Protein AF-A0AAN0LZ33-F1 (afdb_monomer_lite)

Radius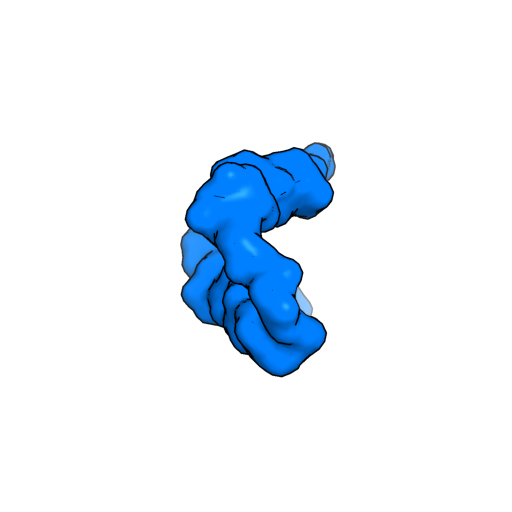 of gyration: 13.29 Å; chains: 1; bounding box: 40×14×31 Å

Structure (mmCIF, N/CA/C/O backbone):
data_AF-A0AAN0LZ33-F1
#
_entry.id   AF-A0AAN0LZ33-F1
#
loop_
_atom_site.group_PDB
_atom_site.id
_atom_site.type_symbol
_atom_site.label_atom_id
_atom_site.label_alt_id
_atom_site.label_comp_id
_atom_site.label_asym_id
_atom_site.label_entity_id
_atom_site.label_seq_id
_atom_site.pdbx_PDB_ins_code
_atom_site.Cartn_x
_atom_site.Cartn_y
_atom_site.Cartn_z
_atom_site.occupancy
_atom_site.B_iso_or_equiv
_atom_site.auth_seq_id
_atom_site.auth_comp_id
_atom_site.auth_asym_id
_atom_site.auth_atom_id
_atom_site.pdbx_PDB_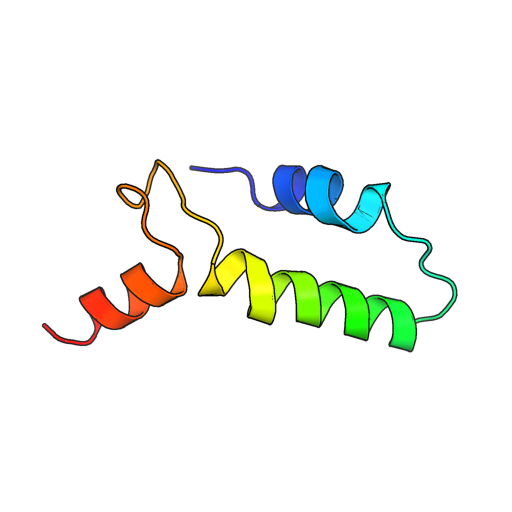model_num
ATOM 1 N N . MET A 1 1 ? 4.988 8.356 -13.600 1.00 66.25 1 MET A N 1
ATOM 2 C CA . MET A 1 1 ? 5.090 8.270 -12.128 1.00 66.25 1 MET A CA 1
ATOM 3 C C . MET A 1 1 ? 3.860 7.531 -11.626 1.00 66.25 1 MET A C 1
ATOM 5 O O . MET A 1 1 ? 2.749 7.931 -11.968 1.00 66.25 1 MET A O 1
ATOM 9 N N . GLU A 1 2 ? 4.036 6.399 -10.948 1.00 74.94 2 GLU A N 1
ATOM 10 C CA . GLU A 1 2 ? 2.898 5.643 -10.416 1.00 74.94 2 GLU A CA 1
ATOM 11 C C . GLU A 1 2 ? 2.251 6.393 -9.248 1.00 74.94 2 GLU A C 1
ATOM 13 O O . GLU A 1 2 ? 2.929 7.021 -8.438 1.00 74.94 2 GLU A O 1
ATOM 18 N N . ARG A 1 3 ? 0.918 6.370 -9.174 1.00 90.19 3 ARG A N 1
ATOM 19 C CA . ARG A 1 3 ? 0.170 7.186 -8.212 1.00 90.19 3 ARG A CA 1
ATOM 20 C C . ARG A 1 3 ? 0.048 6.460 -6.871 1.00 90.19 3 ARG A C 1
ATOM 22 O O . ARG A 1 3 ? -0.904 5.705 -6.689 1.00 90.19 3 ARG A O 1
ATOM 29 N N . TYR A 1 4 ? 0.960 6.746 -5.936 1.00 93.69 4 TYR A N 1
ATOM 30 C CA . TYR A 1 4 ? 0.979 6.177 -4.575 1.00 93.69 4 TYR A CA 1
ATOM 31 C C . TYR A 1 4 ? -0.412 6.110 -3.933 1.00 93.69 4 TYR A C 1
ATOM 33 O O . TYR A 1 4 ? -0.890 5.033 -3.597 1.00 93.69 4 TYR A O 1
ATOM 41 N N . PHE A 1 5 ? -1.106 7.250 -3.845 1.00 95.25 5 PHE A N 1
ATOM 42 C CA . PHE A 1 5 ? -2.410 7.329 -3.183 1.00 95.25 5 PHE A CA 1
ATOM 43 C C . PHE A 1 5 ? -3.513 6.521 -3.874 1.00 95.25 5 PHE A C 1
ATOM 45 O O . PHE A 1 5 ? -4.462 6.115 -3.212 1.00 95.25 5 PHE A O 1
ATOM 52 N N . ASN A 1 6 ? -3.416 6.272 -5.183 1.00 95.81 6 ASN A N 1
ATOM 53 C CA . ASN A 1 6 ? -4.378 5.405 -5.864 1.00 95.81 6 ASN A CA 1
ATOM 54 C C . ASN A 1 6 ? -4.138 3.946 -5.481 1.00 95.81 6 ASN A C 1
ATOM 56 O O . ASN A 1 6 ? -5.091 3.250 -5.146 1.00 95.81 6 ASN A O 1
ATOM 60 N N . THR A 1 7 ? -2.874 3.517 -5.475 1.00 96.19 7 THR A N 1
ATOM 61 C CA . THR A 1 7 ? -2.480 2.185 -5.007 1.00 96.19 7 THR A CA 1
ATOM 62 C C . THR A 1 7 ? -2.873 1.987 -3.547 1.00 96.19 7 THR A C 1
ATOM 64 O O . THR A 1 7 ? -3.517 1.000 -3.227 1.00 96.19 7 THR A O 1
ATOM 67 N N . LEU A 1 8 ? -2.559 2.943 -2.668 1.00 96.69 8 LEU A N 1
ATOM 68 C CA . LEU A 1 8 ? -2.926 2.888 -1.253 1.00 96.69 8 LEU A CA 1
ATOM 69 C C . LEU A 1 8 ? -4.435 2.708 -1.065 1.00 96.69 8 LEU A C 1
ATOM 71 O O . LEU A 1 8 ? -4.867 1.878 -0.267 1.00 96.69 8 LEU A O 1
ATOM 75 N N . LYS A 1 9 ? -5.248 3.458 -1.816 1.00 96.25 9 LYS A N 1
ATOM 76 C CA . LYS A 1 9 ? -6.700 3.301 -1.738 1.00 96.25 9 LYS A CA 1
ATOM 77 C C . LYS A 1 9 ? -7.152 1.935 -2.217 1.00 96.25 9 LYS A C 1
ATOM 79 O O . LYS A 1 9 ? -7.900 1.267 -1.511 1.00 96.25 9 LYS A O 1
ATOM 84 N N . HIS A 1 10 ? -6.702 1.546 -3.407 1.00 96.44 10 HIS A N 1
ATOM 85 C CA . HIS A 1 10 ? -7.152 0.326 -4.060 1.00 96.44 10 HIS A CA 1
ATOM 86 C C . HIS A 1 10 ? -6.728 -0.925 -3.299 1.00 96.44 10 HIS A C 1
ATOM 88 O O . HIS A 1 10 ? -7.544 -1.806 -3.130 1.00 96.44 10 HIS A O 1
ATOM 94 N N . GLU A 1 11 ? -5.501 -0.973 -2.794 1.00 96.31 11 GLU A N 1
ATOM 95 C CA . GLU A 1 11 ? -4.900 -2.190 -2.237 1.00 96.31 11 GLU A CA 1
ATOM 96 C C . GLU A 1 11 ? -5.008 -2.265 -0.708 1.00 96.31 11 GLU A C 1
ATOM 98 O O . GLU A 1 11 ? -4.824 -3.328 -0.121 1.00 96.31 11 GLU A O 1
ATOM 103 N N . CYS A 1 12 ? -5.288 -1.143 -0.035 1.00 97.31 12 CYS A N 1
ATOM 104 C CA . CYS A 1 12 ? -5.304 -1.082 1.424 1.00 97.31 12 CYS A CA 1
ATOM 105 C C . CYS A 1 12 ? -6.578 -0.438 1.971 1.00 97.31 12 CYS A C 1
ATOM 107 O O . CYS A 1 12 ? -7.403 -1.132 2.569 1.00 97.31 12 CYS A O 1
ATOM 109 N N . THR A 1 13 ? -6.780 0.869 1.790 1.00 97.00 13 THR A N 1
ATOM 110 C CA . THR A 1 13 ? -7.802 1.574 2.585 1.00 97.00 13 THR A CA 1
ATOM 111 C C . THR A 1 13 ? -9.229 1.188 2.211 1.00 97.00 13 THR A C 1
ATOM 113 O O . THR A 1 13 ? -10.086 1.172 3.086 1.00 97.00 13 THR A O 1
ATOM 116 N N . ASN A 1 14 ? -9.499 0.832 0.951 1.00 97.06 14 ASN A N 1
ATOM 117 C CA . ASN A 1 14 ? -10.833 0.387 0.529 1.00 97.06 14 ASN A CA 1
ATOM 118 C C . ASN A 1 14 ? -11.197 -1.014 1.051 1.00 97.06 14 ASN A C 1
ATOM 120 O O . ASN A 1 14 ? -12.368 -1.384 1.034 1.00 97.06 14 ASN A O 1
ATOM 124 N N . HIS A 1 15 ? -10.211 -1.789 1.510 1.00 95.69 15 HIS A N 1
ATOM 125 C CA . HIS A 1 15 ? -10.388 -3.160 1.998 1.00 95.69 15 HIS A CA 1
ATOM 126 C C . HIS A 1 15 ? -10.334 -3.277 3.523 1.00 95.69 15 HIS A C 1
ATOM 128 O O . HIS A 1 15 ? -10.486 -4.372 4.060 1.00 95.69 15 HIS A O 1
ATOM 134 N N . ASN A 1 16 ? -10.106 -2.170 4.232 1.00 94.62 16 ASN A N 1
ATOM 135 C CA . ASN A 1 16 ? -9.893 -2.174 5.672 1.00 94.62 16 ASN A CA 1
ATOM 136 C C . ASN A 1 16 ? -10.844 -1.214 6.385 1.00 94.62 16 ASN A C 1
ATOM 138 O O . ASN A 1 16 ? 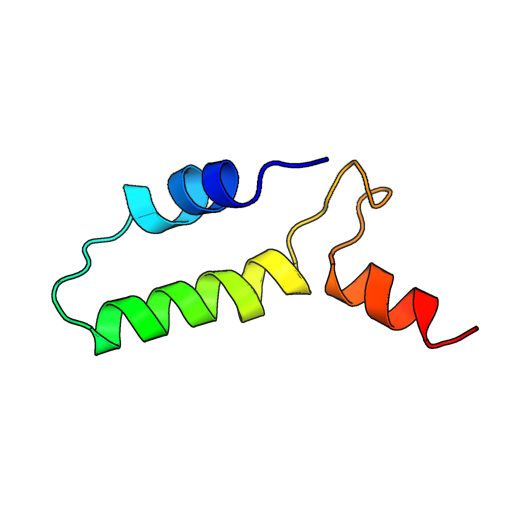-11.158 -0.132 5.898 1.00 94.62 16 ASN A O 1
ATOM 142 N N . SER A 1 17 ? -11.264 -1.602 7.588 1.00 92.06 17 SER A N 1
ATOM 143 C CA . SER A 1 17 ? -11.966 -0.715 8.514 1.00 92.06 17 SER A CA 1
ATOM 144 C C . SER A 1 17 ? -10.996 -0.196 9.570 1.00 92.06 17 SER A C 1
ATOM 146 O O . SER A 1 17 ? -10.325 -0.970 10.255 1.00 92.06 17 SER A O 1
ATOM 148 N N . PHE A 1 18 ? -10.947 1.124 9.718 1.00 93.75 18 PHE A N 1
ATOM 149 C CA . PHE A 1 18 ? -10.070 1.812 10.661 1.00 93.75 18 PHE A CA 1
ATOM 150 C C . PHE A 1 18 ? -10.850 2.170 11.924 1.00 93.75 18 PHE A C 1
ATOM 152 O O . PHE A 1 18 ? -11.366 3.274 12.066 1.00 93.75 18 PHE A O 1
ATOM 159 N N . THR A 1 19 ? -10.996 1.192 12.817 1.00 93.81 19 THR A N 1
ATOM 160 C CA . THR A 1 19 ? -11.799 1.325 14.044 1.00 93.81 19 THR A CA 1
ATOM 161 C C . THR A 1 19 ? -11.058 2.028 15.177 1.00 93.81 19 THR A C 1
ATOM 163 O O . THR A 1 19 ? -11.693 2.653 16.021 1.00 93.81 19 THR A O 1
ATOM 166 N N . THR A 1 20 ? -9.725 1.956 15.193 1.00 97.88 20 THR A N 1
ATOM 167 C CA . THR A 1 20 ? -8.865 2.699 16.121 1.00 97.88 20 THR A CA 1
ATOM 168 C C . THR A 1 20 ? -7.641 3.236 15.393 1.00 97.88 20 THR A C 1
ATOM 170 O O . THR A 1 20 ? -7.265 2.742 14.321 1.00 97.88 20 THR A O 1
ATOM 173 N N . LYS A 1 21 ? -6.991 4.234 15.997 1.00 97.62 21 LYS A N 1
ATOM 174 C CA . LYS A 1 21 ? -5.743 4.794 15.483 1.00 97.62 21 LYS A CA 1
ATOM 175 C C . LYS A 1 21 ? -4.645 3.731 15.408 1.00 97.62 21 LYS A C 1
ATOM 177 O O . LYS A 1 21 ? -3.983 3.624 14.386 1.00 97.62 21 LYS A O 1
ATOM 182 N N . GLU A 1 22 ? -4.498 2.903 16.435 1.00 97.75 22 GLU A N 1
ATOM 183 C CA . GLU A 1 22 ? -3.466 1.861 16.507 1.00 97.75 22 GLU A CA 1
ATOM 184 C C . GLU A 1 22 ? -3.665 0.809 15.412 1.00 97.75 22 GLU A C 1
ATOM 186 O O . GLU A 1 22 ? -2.704 0.356 14.786 1.00 97.75 22 GLU A O 1
ATOM 191 N N . ARG A 1 23 ? -4.926 0.441 15.136 1.00 95.88 23 ARG A N 1
ATOM 192 C CA . ARG A 1 23 ? -5.252 -0.487 14.050 1.00 95.88 23 ARG A CA 1
ATOM 193 C C . ARG A 1 23 ? -4.913 0.116 12.690 1.00 95.88 23 ARG A C 1
ATOM 195 O O . ARG A 1 23 ? -4.351 -0.585 11.850 1.00 95.88 23 ARG A O 1
ATOM 202 N N . MET A 1 24 ? -5.234 1.392 12.486 1.00 97.56 24 MET A N 1
ATOM 203 C CA . MET A 1 24 ? -4.855 2.124 11.279 1.00 97.56 24 MET A CA 1
ATOM 204 C C . MET A 1 24 ? -3.341 2.182 11.114 1.00 97.56 24 MET A C 1
ATOM 206 O O . MET A 1 24 ? -2.844 1.780 10.068 1.00 97.56 24 MET A O 1
ATOM 210 N N . ASP A 1 25 ? -2.617 2.602 12.147 1.00 97.94 25 ASP A N 1
ATOM 211 C CA . ASP A 1 25 ? -1.163 2.743 12.111 1.00 97.94 25 ASP A CA 1
ATOM 212 C C . ASP A 1 25 ? -0.492 1.390 11.794 1.00 97.94 25 ASP A C 1
ATOM 214 O O . ASP A 1 25 ? 0.397 1.320 10.946 1.00 97.94 25 ASP A O 1
ATOM 218 N N . SER A 1 26 ? -0.980 0.288 12.380 1.00 97.38 26 SER A N 1
ATOM 219 C CA . SER A 1 26 ? -0.495 -1.065 12.073 1.00 97.38 26 SER A CA 1
ATOM 220 C C . SER A 1 26 ? -0.747 -1.477 10.618 1.00 97.38 26 SER A C 1
ATOM 222 O O . SER A 1 26 ? 0.163 -2.000 9.974 1.00 97.38 26 SER A O 1
ATOM 224 N N . ILE A 1 27 ? -1.954 -1.247 10.089 1.00 97.88 27 ILE A N 1
ATOM 225 C CA . ILE A 1 27 ? -2.297 -1.591 8.699 1.00 97.88 27 ILE A CA 1
ATOM 226 C C . ILE A 1 27 ? -1.472 -0.754 7.717 1.00 97.88 27 ILE A C 1
ATOM 228 O O . ILE A 1 27 ? -0.942 -1.289 6.744 1.00 97.88 27 ILE A O 1
ATOM 232 N N . MET A 1 28 ? -1.343 0.547 7.978 1.00 97.81 28 MET A N 1
ATOM 233 C CA . MET A 1 28 ? -0.581 1.468 7.136 1.00 97.81 28 MET A CA 1
ATOM 234 C C . MET A 1 28 ? 0.903 1.099 7.120 1.00 97.81 28 MET A C 1
ATOM 236 O O . MET A 1 28 ? 1.495 1.003 6.047 1.00 97.81 28 MET A O 1
ATOM 240 N N . ASN A 1 29 ? 1.486 0.797 8.283 1.00 97.94 29 ASN A N 1
ATOM 241 C CA . ASN A 1 29 ? 2.874 0.353 8.372 1.00 97.94 29 ASN A CA 1
ATOM 242 C C . ASN A 1 29 ? 3.109 -0.965 7.616 1.00 97.94 29 ASN A C 1
ATOM 244 O O . ASN A 1 29 ? 4.109 -1.110 6.913 1.00 97.94 29 ASN A O 1
ATOM 248 N N . ASP A 1 30 ? 2.186 -1.920 7.725 1.00 98.06 30 ASP A N 1
ATOM 249 C CA . ASP A 1 30 ? 2.289 -3.189 7.006 1.00 98.06 30 ASP A CA 1
ATOM 250 C C . ASP A 1 30 ? 2.170 -2.995 5.491 1.00 98.06 30 ASP A C 1
ATOM 252 O O . ASP A 1 30 ? 2.965 -3.564 4.737 1.00 98.06 30 ASP A O 1
ATOM 256 N N . PHE A 1 31 ? 1.244 -2.144 5.043 1.00 98.06 31 PHE A N 1
ATOM 257 C CA . PHE A 1 31 ? 1.130 -1.767 3.638 1.00 98.06 31 PHE A CA 1
ATOM 258 C C . PHE A 1 31 ? 2.427 -1.138 3.118 1.00 98.06 31 PHE A C 1
ATOM 260 O O . PHE A 1 31 ? 2.956 -1.584 2.100 1.00 98.06 31 PHE A O 1
ATOM 267 N N . GLU A 1 32 ? 2.969 -0.138 3.813 1.00 97.50 32 GLU A N 1
ATOM 268 C CA . GLU A 1 32 ? 4.144 0.602 3.350 1.00 97.50 32 GLU A CA 1
ATOM 269 C C . GLU A 1 32 ? 5.412 -0.251 3.397 1.00 97.50 32 GLU A C 1
ATOM 271 O O . GLU A 1 32 ? 6.088 -0.435 2.384 1.00 97.50 32 GLU A O 1
ATOM 276 N N . GLN A 1 33 ? 5.730 -0.812 4.563 1.00 96.81 33 GLN A N 1
ATOM 277 C CA . GLN A 1 33 ? 7.031 -1.431 4.806 1.00 96.81 33 GLN A CA 1
ATOM 278 C C . GLN A 1 33 ? 7.099 -2.866 4.280 1.00 96.81 33 GLN A C 1
ATOM 280 O O . GLN A 1 33 ? 8.089 -3.265 3.657 1.00 96.81 33 GLN A O 1
ATOM 285 N N . LYS A 1 34 ? 6.043 -3.661 4.486 1.00 97.69 34 LYS A N 1
ATOM 286 C CA . LYS A 1 34 ? 6.057 -5.095 4.144 1.00 97.69 34 LYS A CA 1
ATOM 287 C C . LYS A 1 34 ? 5.599 -5.391 2.720 1.00 97.69 34 LYS A C 1
ATOM 289 O O . LYS A 1 34 ? 5.814 -6.516 2.256 1.00 97.69 34 LYS A O 1
ATOM 294 N N . TRP A 1 35 ? 4.959 -4.433 2.047 1.00 97.81 35 TRP A N 1
ATOM 295 C CA . TRP A 1 35 ? 4.456 -4.634 0.691 1.00 97.81 35 TRP A CA 1
ATOM 296 C C . TRP A 1 35 ? 4.904 -3.557 -0.295 1.00 97.81 35 TRP A C 1
ATOM 298 O O . TRP A 1 35 ? 5.656 -3.882 -1.212 1.00 97.81 35 TRP A O 1
ATOM 308 N N . TYR A 1 36 ? 4.500 -2.297 -0.122 1.00 97.44 36 TYR A N 1
ATOM 309 C CA . TYR A 1 36 ? 4.732 -1.247 -1.116 1.00 97.44 36 TYR A CA 1
ATOM 310 C C . TYR A 1 36 ? 6.228 -1.007 -1.361 1.00 97.44 36 TYR A C 1
ATOM 312 O O . TYR A 1 36 ? 6.685 -1.100 -2.496 1.00 97.44 36 TYR A O 1
ATOM 320 N N . ASN A 1 37 ? 7.010 -0.778 -0.304 1.00 96.50 37 ASN A N 1
ATOM 321 C CA . ASN A 1 37 ? 8.439 -0.485 -0.428 1.00 96.50 37 ASN A CA 1
ATOM 322 C C . ASN A 1 37 ? 9.278 -1.728 -0.745 1.00 96.50 37 ASN A C 1
ATOM 324 O O . ASN A 1 37 ? 10.281 -1.635 -1.450 1.00 96.50 37 ASN A O 1
ATOM 328 N N . SER A 1 38 ? 8.892 -2.897 -0.229 1.00 96.88 38 SER A N 1
ATOM 329 C CA . SER A 1 38 ? 9.730 -4.101 -0.286 1.00 96.88 38 SER A CA 1
ATOM 330 C C . SER A 1 38 ? 9.396 -5.053 -1.433 1.00 96.88 38 SER A C 1
ATOM 332 O O . SER A 1 38 ? 10.314 -5.668 -1.973 1.00 96.88 38 SER A O 1
ATOM 334 N N . LYS A 1 39 ? 8.123 -5.176 -1.827 1.00 97.19 39 LYS A N 1
ATOM 335 C CA . LYS A 1 39 ? 7.653 -6.233 -2.745 1.00 97.19 39 LYS A CA 1
ATOM 336 C C . LYS A 1 39 ? 6.983 -5.713 -4.006 1.00 97.19 39 LYS A C 1
ATOM 338 O O . LYS A 1 39 ? 7.056 -6.374 -5.038 1.00 97.19 39 LYS A O 1
ATOM 343 N N . ARG A 1 40 ? 6.286 -4.580 -3.930 1.00 96.12 40 ARG A N 1
ATOM 344 C CA . ARG A 1 40 ? 5.506 -4.074 -5.055 1.00 96.12 40 ARG A CA 1
ATOM 345 C C . ARG A 1 40 ? 6.447 -3.676 -6.185 1.00 96.12 40 ARG A C 1
ATOM 347 O O . ARG A 1 40 ? 7.290 -2.805 -6.019 1.00 96.12 40 ARG A O 1
ATOM 354 N N . THR A 1 41 ? 6.283 -4.302 -7.339 1.00 95.50 41 THR A N 1
ATOM 355 C CA . THR A 1 41 ? 7.034 -3.965 -8.547 1.00 95.50 41 THR A CA 1
ATOM 356 C C . THR A 1 41 ? 6.461 -2.701 -9.178 1.00 95.50 41 THR A C 1
ATOM 358 O O . THR A 1 41 ? 5.239 -2.560 -9.265 1.00 95.50 41 THR A O 1
ATOM 361 N N . HIS A 1 42 ? 7.321 -1.797 -9.646 1.00 94.88 42 HIS A N 1
ATOM 362 C CA . HIS A 1 42 ? 6.898 -0.588 -10.353 1.00 94.88 42 HIS A CA 1
ATOM 363 C C . HIS A 1 42 ? 7.385 -0.622 -11.800 1.00 94.88 42 HIS A C 1
ATOM 365 O O . HIS A 1 42 ? 8.577 -0.812 -12.046 1.00 94.88 42 HIS A O 1
ATOM 371 N N . THR A 1 43 ? 6.503 -0.344 -12.760 1.00 93.44 43 THR A N 1
ATOM 372 C CA . THR A 1 43 ? 6.871 -0.284 -14.186 1.00 93.44 43 THR A CA 1
ATOM 373 C C . THR A 1 43 ? 7.910 0.809 -14.436 1.00 93.44 43 THR A C 1
ATOM 375 O O . THR A 1 43 ? 8.843 0.617 -15.206 1.00 93.44 43 THR A O 1
ATOM 378 N N . TYR A 1 44 ? 7.799 1.935 -13.722 1.00 91.81 44 TYR A N 1
ATOM 379 C CA . TYR A 1 44 ? 8.783 3.023 -13.785 1.00 91.81 44 TYR A CA 1
ATOM 380 C C . TYR A 1 44 ? 10.175 2.608 -13.277 1.00 91.81 44 TYR A C 1
ATOM 382 O O . TYR A 1 44 ? 11.180 3.125 -13.750 1.00 91.81 44 TYR A O 1
ATOM 390 N N . ASN A 1 45 ? 10.238 1.648 -12.352 1.00 93.50 45 ASN A N 1
ATOM 391 C CA . ASN A 1 45 ? 11.481 1.145 -11.768 1.00 93.50 45 ASN A CA 1
ATOM 392 C C . ASN A 1 45 ? 11.989 -0.110 -12.498 1.00 93.50 45 ASN A C 1
ATOM 394 O O . ASN A 1 45 ? 12.673 -0.933 -11.894 1.00 93.50 45 ASN A O 1
ATOM 398 N N . ASN A 1 46 ? 11.612 -0.315 -13.765 1.00 94.81 46 ASN A N 1
ATOM 399 C CA . ASN A 1 46 ? 11.940 -1.525 -14.529 1.00 94.81 46 ASN A CA 1
ATOM 400 C C . ASN A 1 46 ? 11.523 -2.825 -13.816 1.00 94.81 46 ASN A C 1
ATOM 402 O O . ASN A 1 46 ? 12.240 -3.822 -13.836 1.00 94.81 46 ASN A O 1
ATOM 406 N N . GLY A 1 47 ? 10.369 -2.805 -13.145 1.00 95.56 47 GLY A N 1
ATOM 407 C CA . GLY A 1 47 ? 9.849 -3.951 -12.401 1.00 95.56 47 GLY A CA 1
ATOM 408 C C . GLY A 1 47 ? 10.450 -4.133 -11.007 1.00 95.56 47 GLY A C 1
ATOM 409 O O . GLY A 1 47 ? 10.081 -5.081 -10.325 1.00 95.56 47 GLY A O 1
ATOM 410 N N . LEU A 1 48 ? 11.324 -3.237 -10.545 1.00 96.62 48 LEU A N 1
ATOM 411 C CA . LEU A 1 48 ? 11.891 -3.295 -9.198 1.00 96.62 48 LEU A CA 1
ATOM 412 C C . LEU A 1 48 ? 10.998 -2.595 -8.165 1.00 96.62 48 LEU A C 1
ATOM 414 O O . LEU A 1 48 ? 10.247 -1.662 -8.476 1.00 96.62 48 LEU A O 1
ATOM 418 N N . SER A 1 49 ? 11.096 -3.037 -6.914 1.00 96.19 49 SER A N 1
ATOM 419 C CA . SER A 1 49 ? 10.489 -2.353 -5.775 1.00 96.19 49 SER A CA 1
ATOM 420 C C . SER A 1 49 ? 11.276 -1.097 -5.380 1.00 96.19 49 SER A C 1
ATOM 422 O O . SER A 1 49 ? 12.450 -0.957 -5.743 1.00 96.19 49 SER A O 1
ATOM 424 N N . PRO A 1 50 ? 10.665 -0.158 -4.635 1.00 95.62 50 PRO A N 1
ATOM 425 C CA . PRO A 1 50 ? 11.355 1.040 -4.164 1.00 95.62 50 PRO A CA 1
ATOM 426 C C . PRO A 1 50 ? 12.636 0.725 -3.380 1.00 95.62 50 PRO A C 1
ATOM 428 O O . PRO A 1 50 ? 13.669 1.346 -3.625 1.00 95.62 50 PRO A O 1
ATOM 431 N N . ASN A 1 51 ? 12.610 -0.290 -2.509 1.00 96.31 51 ASN A N 1
ATOM 432 C CA . ASN A 1 51 ? 13.790 -0.701 -1.748 1.00 96.31 51 ASN A CA 1
ATOM 433 C C . ASN A 1 51 ? 14.891 -1.260 -2.649 1.00 96.31 51 ASN A C 1
ATOM 435 O O . ASN A 1 51 ? 16.063 -0.992 -2.406 1.00 96.31 51 ASN A O 1
ATOM 439 N N . GLN A 1 52 ? 14.539 -2.006 -3.698 1.00 96.88 52 GLN A N 1
ATOM 440 C CA . GLN A 1 52 ? 15.528 -2.508 -4.653 1.00 96.88 52 GLN A CA 1
ATOM 441 C C . GLN A 1 52 ? 16.206 -1.363 -5.412 1.00 96.88 52 GLN A C 1
ATOM 443 O O . GLN A 1 52 ? 17.422 -1.381 -5.570 1.00 96.88 52 GLN A O 1
ATOM 448 N N . ILE A 1 53 ? 15.449 -0.340 -5.828 1.00 96.06 53 ILE A N 1
ATOM 449 C CA . ILE A 1 53 ? 16.031 0.863 -6.440 1.00 96.06 53 ILE A CA 1
ATOM 450 C C . ILE A 1 53 ? 16.977 1.570 -5.473 1.00 96.06 53 ILE A C 1
ATOM 452 O O . ILE A 1 53 ? 18.095 1.901 -5.861 1.00 96.06 53 ILE A O 1
ATOM 456 N N . TYR A 1 54 ? 16.550 1.765 -4.223 1.00 94.81 54 TYR A N 1
ATOM 457 C CA . TYR A 1 54 ? 17.382 2.399 -3.204 1.00 94.81 54 TYR A CA 1
ATOM 458 C C . TYR A 1 54 ? 18.696 1.635 -2.998 1.00 94.81 54 TYR A C 1
ATOM 460 O O . TYR A 1 54 ? 19.766 2.218 -3.156 1.00 94.81 54 TYR A O 1
ATOM 468 N N . ILE A 1 55 ? 18.624 0.324 -2.752 1.00 95.25 55 ILE A N 1
ATOM 469 C CA . ILE A 1 55 ? 19.803 -0.531 -2.558 1.00 95.25 55 ILE A CA 1
ATOM 470 C C . ILE A 1 55 ? 20.742 -0.435 -3.767 1.00 95.25 55 ILE A C 1
ATOM 472 O O . ILE A 1 55 ? 21.930 -0.163 -3.599 1.00 95.25 55 ILE A O 1
ATOM 476 N N . ASN A 1 56 ? 20.208 -0.565 -4.984 1.00 93.38 56 ASN A N 1
ATOM 477 C CA . ASN A 1 56 ? 21.004 -0.483 -6.208 1.00 93.38 56 ASN A CA 1
ATOM 478 C C . ASN A 1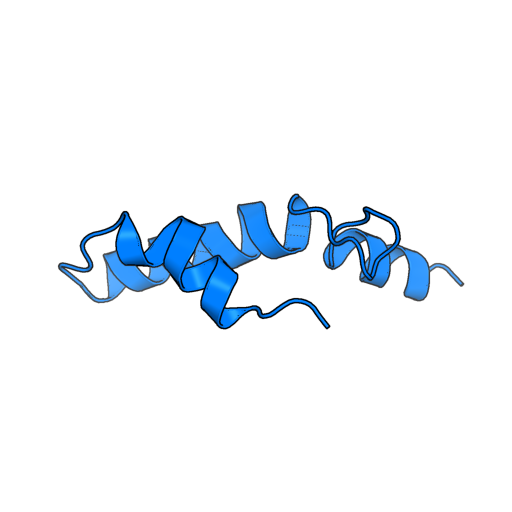 56 ? 21.667 0.891 -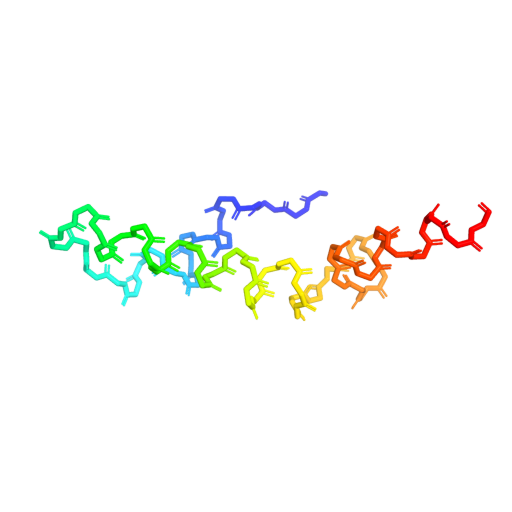6.389 1.00 93.38 56 ASN A C 1
ATOM 480 O O . ASN A 1 56 ? 22.763 0.960 -6.933 1.00 93.38 56 ASN A O 1
ATOM 484 N N . SER A 1 57 ? 21.030 1.972 -5.925 1.00 90.38 57 SER A N 1
ATOM 485 C CA . SER A 1 57 ? 21.587 3.331 -5.986 1.00 90.38 57 SER A CA 1
ATOM 486 C C . SER A 1 57 ? 22.663 3.616 -4.935 1.00 90.38 57 SER A C 1
ATOM 488 O O . SER A 1 57 ? 23.426 4.559 -5.097 1.00 90.38 57 SER A O 1
ATOM 490 N N . THR A 1 58 ? 22.726 2.820 -3.863 1.00 87.31 58 THR A N 1
ATOM 491 C CA . THR A 1 58 ? 23.705 2.979 -2.770 1.00 87.31 58 THR A CA 1
ATOM 492 C C . THR A 1 58 ? 24.922 2.061 -2.886 1.00 87.31 58 THR A C 1
ATOM 494 O O . THR A 1 58 ? 25.875 2.218 -2.131 1.00 87.31 58 THR A O 1
ATOM 497 N N . LEU A 1 59 ? 24.882 1.083 -3.795 1.00 72.56 59 LEU A N 1
ATOM 498 C CA . LEU A 1 59 ? 25.962 0.118 -4.039 1.00 72.56 59 LEU A CA 1
ATOM 499 C C . LEU A 1 59 ? 26.881 0.522 -5.210 1.00 72.56 59 LEU A C 1
ATOM 501 O O . LEU A 1 59 ? 27.689 -0.293 -5.654 1.00 72.56 59 LEU A O 1
ATOM 505 N N . VAL A 1 60 ? 26.744 1.755 -5.706 1.00 52.81 60 VAL A N 1
ATOM 506 C CA . VAL A 1 60 ? 27.546 2.372 -6.779 1.00 52.81 60 VAL A CA 1
ATOM 507 C C . VAL A 1 60 ? 28.428 3.490 -6.249 1.00 52.81 60 VAL A C 1
ATOM 509 O O . VAL A 1 60 ? 27.972 4.221 -5.343 1.00 52.81 60 VAL A O 1
#

Foldseek 3Di:
DDDPVVCCCVVADVVDDCPDPVVVVVSVCCCVPVDQQQPQFDVVQVGDHVVVVVVVVVVD

Sequence (60 aa):
MERYFNTLKHECTNHNSFTTKERMDSIMNDFEQKWYNSKRTHTYNNGLSPNQIYINSTLV

pLDDT: mean 93.81, std 7.88, range [52.81, 98.06]

Secondary structure (DSSP, 8-state):
---HHHHHHHHTGGG----SHHHHHHHHHIIIIIIITTT---GGGTT--HHHHHHHHH--

=== Feature glossary ===
The record interleaves many kinds of information about one protein. Here is each kind framed as the question it answers.

Q: What are the backbone torsion angles?
A: φ (phi) and ψ (psi) are the two rotatable backbone dihedrals per residue: φ is the C(i-1)–N–Cα–C torsion, ψ is the N–Cα–C–N(i+1) torsion, both in degrees on (−180°, 180°]. α-helical residues cluster near (−60°, −45°); β-strand residues near (−120°, +130°). A Ramachandran plot is simply a scatter of (φ, ψ) for every residue.

Q: What is the amino-acid chain?
A: This is the polypeptide sequence — one letter per residue, N-terminus first. Length ranges from a few dozen residues for small domains to over a thousand for large multi-domain proteins.

Q: How mobile is each atom in the crystal?
A: For experimental (PDB) structures, the B-factor (temperature factor) quantifies the positional spread of each atom in the crystal — a combination of thermal vibration and static disorder — in units of Å². High B-factors mark flexible loops or poorly resolved regions; low B-factors mark the rigid, well-ordered core.

Q: Are the domains correctly placed relative to each other?
A: Predicted Aligned Error (PAE) is an AlphaFold confidence matrix: entry (i, j) is the expected error in the position of residue j, in ångströms, when the prediction is superimposed on the true structure at residue i. Low PAE within a block of residues means that block is internally rigid and well-predicted; high PAE between two blocks means their relative placement is uncertain even if each block individually is confident.

Q: How confident is the AlphaFold model at each residue?
A: pLDDT is the predicted lDDT-Cα score: AlphaFold's confidence that the local environmen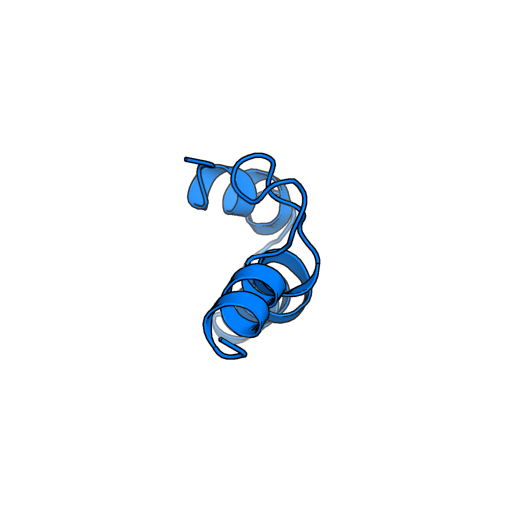t of each residue (all inter-atomic distances within 15 Å) is correctly placed. It is a per-residue number between 0 and 100, with higher meaning more reliable.

Q: What family and function is it annotated with?
A: Functional annotations link the protein to curated databases. InterPro entries identify conserved domains and families by matching the sequence against member-database signatures (Pfam, PROSITE, CDD, …). Gene Ontology (GO) terms describe molecular function, biological process, and cellular component in a controlled vocabulary. CATH places the structure in a hierarchical fold classification (Class/Architecture/Topology/Homologous-superfamily). The organism is the source species.

Q: How big and how compact is the whole molecule?
A: Three whole-structure scalars: the radius of gyration (RMS distance of Cα from centroid, in Å), the count of Cα–Cα contacts (pairs closer than 8 Å and separated by more than four residues in sequence — i.e. tertiary, not local, contacts), and the bounding-box dimensions. Together they distinguish compact globular folds from extended fibres or disordered chains.

Q: What known structures does this most resemble?
A: The Foldseek neighbor list gives the closest experimentally determined structures in the PDB, ranked by structural alignment. TM-score near 1 means near-identical fold; near 0.3 means only rough topology match. This is how one finds what a novel AlphaFold prediction most resembles in the solved-structure universe.

Q: Which residues are buried vs exposed?
A: SASA measures how much of the protein is reachable by solvent. It is computed by rolling a water-sized probe over the atomic surface and summing the exposed area (Å²). Per-residue SASA distinguishes core (buried, low SASA) from surface (exposed, high SASA) residues; total SASA is a whole-molecule size measure.

Q: Which residues are in helices, strands, or loops?
A: Eight-state secondary structure (DSSP): H is the canonical α-helix, G the tighter 3₁₀-helix, I the wider π-helix; E/B are β-structure, T and S are turns and bends, and '-' is everything else. DSSP derives these from the pattern of main-chain N–H···O=C hydrogen bonds, not from the sequence.

Q: Where is each backbone atom in 3D?
A: Structure coordinates are given as an mmCIF _atom_site loop: one row per atom with element, residue name, chain id, sequence number, and x/y/z position in Å. Only the four main-chain atoms per residue are included here; side chains are omitted to keep the record compact.

Q: What if only a Cα trace is available?
A: Three-state secondary structure (P-SEA) collapses the eight DSSP classes into helix (a), strand (b), and coil (c). P-SEA assigns these from Cα geometry alone — distances and angles — without requiring backbone oxygens, so it works on any Cα trace.

Q: What do the rendered images show?
A: The six renders are orthographic views along the three Cartesian axes in both directions. Representation (cartoon, sticks, or surface) and color scheme (sequence-rainbow or by-chain) vary across proteins so the training set covers all the common visualization conventions.

Q: What does the local fold look like, residue by residue?
A: Foldseek's 3Di representation compresses backbone geometry into a per-residue letter drawn from a learned twenty-state alphabet. It captures the tertiary interaction pattern around each residue — which residues are packed against it in space, regardless of where they are in sequence.

Q: What do the diagnostic plots show?
A: The contact map is a binary N×N matrix image: pixel (i, j) is dark where Cα_i and Cα_j are within 8 Å and |i−j|>4. Because the |i−j|>4 filter removes local helical contacts, off-diagonal stripes parallel to the main diagonal indicate parallel β-sheets; stripes perpendicular to it indicate antiparallel β-sheets. The Ramachandran plot scatters every residue's (φ, ψ) pair against the sterically allowed regions. The PAE heatmap renders the predicted-aligned-error matrix.